Protein AF-0000000081150331 (afdb_homodimer)

Organism: Pinctada imbricata (NCBI:txid66713)

Solvent-accessible surface area (backbone atoms only — not comparable to full-atom values): 7311 Å² total; per-residue (Å²): 93,29,36,58,59,66,57,45,39,33,35,32,35,29,27,9,40,92,83,64,53,63,76,42,67,35,38,74,40,64,57,65,45,59,81,46,34,70,47,78,36,54,32,51,86,86,35,60,21,36,31,40,38,35,36,46,72,74,37,89,83,39,49,45,32,41,41,32,41,35,41,31,24,32,94,28,37,59,58,65,57,44,38,32,35,34,34,28,27,9,42,91,82,65,54,65,78,42,66,36,37,73,41,63,59,66,43,59,82,44,32,70,46,77,37,53,31,50,88,87,37,62,20,34,30,38,39,35,35,45,72,74,36,90,84,40,50,46,33,41,42,31,41,34,40,32,25,35

Sequence (148 aa):
MLFTGERLRDLSVVVAGNDKKYDQTCGHFKGPAGDAPVIHLKCPKNTCGRYVKLQVATSPKTYLHVCEVEVYGYMLFTGERLRDLSVVVAGNDKKYDQTCGHFKGPAGDAPVIHLKCPKNTCGRYVKLQVATSPKTYLHVCEVEVYGY

Radius of gyration: 14.06 Å; Cα contacts (8 Å, |Δi|>4): 454; chains: 2; bounding box: 31×39×33 Å

Structure (mmCIF, N/CA/C/O backbone):
data_AF-0000000081150331-model_v1
#
loop_
_entity.id
_entity.type
_entity.pdbx_description
1 polymer 'Uncharacterized protein'
#
loop_
_atom_site.group_PDB
_atom_site.id
_atom_site.type_symbol
_atom_site.label_atom_id
_atom_site.label_alt_id
_atom_site.label_comp_id
_atom_site.label_asym_id
_atom_site.label_entity_id
_atom_site.label_seq_id
_atom_site.pdbx_PDB_ins_code
_atom_site.Cartn_x
_atom_site.Cartn_y
_atom_site.Cartn_z
_atom_site.occupancy
_atom_site.B_iso_or_equiv
_atom_site.auth_seq_id
_atom_site.auth_comp_id
_atom_site.auth_asym_id
_atom_site.auth_atom_id
_atom_site.pdbx_PDB_model_num
ATOM 1 N N . MET A 1 1 ? 10.195 -6.246 -16.047 1 29.33 1 MET A N 1
ATOM 2 C CA . MET A 1 1 ? 10 -5.992 -14.625 1 29.33 1 MET A CA 1
ATOM 3 C C . MET A 1 1 ? 8.859 -6.84 -14.07 1 29.33 1 MET A C 1
ATOM 5 O O . MET A 1 1 ? 7.703 -6.41 -14.07 1 29.33 1 MET A O 1
ATOM 9 N N . LEU A 1 2 ? 9.023 -8.086 -14.281 1 33.44 2 LEU A N 1
ATOM 10 C CA . LEU A 1 2 ? 8.031 -9.141 -14.117 1 33.44 2 LEU A CA 1
ATOM 11 C C . LEU A 1 2 ? 7.844 -9.492 -12.648 1 33.44 2 LEU A C 1
ATOM 13 O O . LEU A 1 2 ? 8.773 -9.352 -11.852 1 33.44 2 LEU A O 1
ATOM 17 N N . PHE A 1 3 ? 6.613 -9.039 -12.156 1 49.53 3 PHE A N 1
ATOM 18 C CA . PHE A 1 3 ? 6.422 -9.766 -10.906 1 49.53 3 PHE A CA 1
ATOM 19 C C . PHE A 1 3 ? 6.883 -11.211 -11.039 1 49.53 3 PHE A C 1
ATOM 21 O O . PHE A 1 3 ? 6.531 -11.891 -12 1 49.53 3 PHE A O 1
ATOM 28 N N . THR A 1 4 ? 8.094 -11.328 -11.164 1 47.88 4 THR A N 1
ATOM 29 C CA . THR A 1 4 ? 8.703 -12.602 -11.523 1 47.88 4 THR A CA 1
ATOM 30 C C . THR A 1 4 ? 8.023 -13.75 -10.789 1 47.88 4 THR A C 1
ATOM 32 O O . THR A 1 4 ? 8.078 -14.906 -11.227 1 47.88 4 THR A O 1
ATOM 35 N N . GLY A 1 5 ? 7.91 -13.625 -9.508 1 48.41 5 GLY A N 1
ATOM 36 C CA . GLY A 1 5 ? 7.543 -14.961 -9.078 1 48.41 5 GLY A CA 1
ATOM 37 C C . GLY A 1 5 ? 6.246 -15.453 -9.688 1 48.41 5 GLY A C 1
ATOM 38 O O . GLY A 1 5 ? 5.785 -14.914 -10.695 1 48.41 5 GLY A O 1
ATOM 39 N N . GLU A 1 6 ? 5.648 -16.516 -9.102 1 56.91 6 GLU A N 1
ATOM 40 C CA . GLU A 1 6 ? 4.34 -17.016 -9.523 1 56.91 6 GLU A CA 1
ATOM 41 C C . GLU A 1 6 ? 3.342 -15.859 -9.664 1 56.91 6 GLU A C 1
ATOM 43 O O . GLU A 1 6 ? 3.477 -14.828 -9.008 1 56.91 6 GLU A O 1
ATOM 48 N N . ARG A 1 7 ? 2.572 -15.93 -10.688 1 70.62 7 ARG A N 1
ATOM 49 C CA . ARG A 1 7 ? 1.589 -14.93 -11.094 1 70.62 7 ARG A CA 1
ATOM 50 C C . ARG A 1 7 ? 0.764 -14.461 -9.906 1 70.62 7 ARG A C 1
ATOM 52 O O . ARG A 1 7 ? 0.168 -15.273 -9.195 1 70.62 7 ARG A O 1
ATOM 59 N N . LEU A 1 8 ? 0.995 -13.281 -9.406 1 80 8 LEU A N 1
ATOM 60 C CA . LEU A 1 8 ? 0.281 -12.664 -8.289 1 80 8 LEU A CA 1
ATOM 61 C C . LEU A 1 8 ? -1.222 -12.891 -8.414 1 80 8 LEU A C 1
ATOM 63 O O . LEU A 1 8 ? -1.798 -12.688 -9.484 1 80 8 LEU A O 1
ATOM 67 N N . ARG A 1 9 ? -1.616 -13.539 -7.359 1 82.75 9 ARG A N 1
ATOM 68 C CA . ARG A 1 9 ? -3.062 -13.711 -7.262 1 82.75 9 ARG A CA 1
ATOM 69 C C . ARG A 1 9 ? -3.586 -13.195 -5.922 1 82.75 9 ARG A C 1
ATOM 71 O O . ARG A 1 9 ? -2.863 -13.203 -4.926 1 82.75 9 ARG A O 1
ATOM 78 N N . ASP A 1 10 ? -4.77 -12.797 -6.004 1 90.31 10 ASP A N 1
ATOM 79 C CA . ASP A 1 10 ? -5.539 -12.523 -4.793 1 90.31 10 ASP A CA 1
ATOM 80 C C . ASP A 1 10 ? -4.871 -11.438 -3.953 1 90.31 10 ASP A C 1
ATOM 82 O O . ASP A 1 10 ? -4.57 -11.656 -2.777 1 90.31 10 ASP A O 1
ATOM 86 N N . LEU A 1 11 ? -4.777 -10.336 -4.527 1 90.88 11 LEU A N 1
ATOM 87 C CA . LEU A 1 11 ? -4.262 -9.164 -3.826 1 90.88 11 LEU A CA 1
ATOM 88 C C . LEU A 1 11 ? -5.398 -8.258 -3.379 1 90.88 11 LEU A C 1
ATOM 90 O O . LEU A 1 11 ? -6.301 -7.953 -4.16 1 90.88 11 LEU A O 1
ATOM 94 N N . SER A 1 12 ? -5.355 -7.855 -2.143 1 93.5 12 SER A N 1
ATOM 95 C CA . SER A 1 12 ? -6.348 -6.918 -1.635 1 93.5 12 SER A CA 1
ATOM 96 C C . SER A 1 12 ? -5.684 -5.695 -1.01 1 93.5 12 SER A C 1
ATOM 98 O O . SER A 1 12 ? -4.555 -5.773 -0.525 1 93.5 12 SER A O 1
ATOM 100 N N . VAL A 1 13 ? -6.375 -4.664 -1.076 1 96.38 13 VAL A N 1
ATOM 101 C CA . VAL A 1 13 ? -5.957 -3.432 -0.418 1 96.38 13 VAL A CA 1
ATOM 102 C C . VAL A 1 13 ? -7.027 -2.988 0.576 1 96.38 13 VAL A C 1
ATOM 104 O O . VAL A 1 13 ? -8.195 -2.826 0.211 1 96.38 13 VAL A O 1
ATOM 107 N N . VAL A 1 14 ? -6.629 -2.783 1.8 1 96.69 14 VAL A N 1
ATOM 108 C CA . VAL A 1 14 ? -7.543 -2.404 2.873 1 96.69 14 VAL A CA 1
ATOM 109 C C . VAL A 1 14 ? -6.961 -1.225 3.652 1 96.69 14 VAL A C 1
ATOM 111 O O . VAL A 1 14 ? -5.742 -1.035 3.688 1 96.69 14 VAL A O 1
ATOM 114 N N . VAL A 1 15 ? -7.816 -0.483 4.211 1 95.12 15 VAL A N 1
ATOM 115 C CA . VAL A 1 15 ? -7.43 0.726 4.934 1 95.12 15 VAL A CA 1
ATOM 116 C C . VAL A 1 15 ? -7.973 0.67 6.359 1 95.12 15 VAL A C 1
ATOM 118 O O . VAL A 1 15 ? -9.086 0.197 6.59 1 95.12 15 VAL A O 1
ATOM 121 N N . ALA A 1 16 ? -7.176 1.177 7.285 1 95.12 16 ALA A N 1
ATOM 122 C CA . ALA A 1 16 ? -7.562 1.21 8.695 1 95.12 16 ALA A CA 1
ATOM 123 C C . ALA A 1 16 ? -7.211 2.555 9.328 1 95.12 16 ALA A C 1
ATOM 125 O O . ALA A 1 16 ? -6.328 3.266 8.836 1 95.12 16 ALA A O 1
ATOM 126 N N . GLY A 1 17 ? -7.941 2.873 10.367 1 91.12 17 GLY A N 1
ATOM 127 C CA . GLY A 1 17 ? -7.598 4.035 11.164 1 91.12 17 GLY A CA 1
ATOM 128 C C . GLY A 1 17 ? -6.598 3.729 12.266 1 91.12 17 GLY A C 1
ATOM 129 O O . GLY A 1 17 ? -5.789 2.809 12.141 1 91.12 17 GLY A O 1
ATOM 130 N N . ASN A 1 18 ? -6.703 4.43 13.266 1 88.81 18 ASN A N 1
ATOM 131 C CA . ASN A 1 18 ? -5.77 4.312 14.383 1 88.81 18 ASN A CA 1
ATOM 132 C C . ASN A 1 18 ? -5.93 2.977 15.109 1 88.81 18 ASN A C 1
ATOM 134 O O . ASN A 1 18 ? -4.969 2.461 15.68 1 88.81 18 ASN A O 1
ATOM 138 N N . ASP A 1 19 ? -7.047 2.447 15.031 1 90.31 19 ASP A N 1
ATOM 139 C CA . ASP A 1 19 ? -7.316 1.191 15.727 1 90.31 19 ASP A CA 1
ATOM 140 C C . ASP A 1 19 ? -6.809 -0.002 14.922 1 90.31 19 ASP A C 1
ATOM 142 O O . ASP A 1 19 ? -6.852 -1.14 15.391 1 90.31 19 ASP A O 1
ATOM 146 N N . LYS A 1 20 ? -6.336 0.185 13.727 1 90.94 20 LYS A N 1
ATOM 147 C CA . LYS A 1 20 ? -5.77 -0.821 12.828 1 90.94 20 LYS A CA 1
ATOM 148 C C . LYS A 1 20 ? -6.82 -1.853 12.43 1 90.94 20 LYS A C 1
ATOM 150 O O . LYS A 1 20 ? -6.488 -3.004 12.141 1 90.94 20 LYS A O 1
ATOM 155 N N . LYS A 1 21 ? -8.055 -1.409 12.641 1 94.06 21 LYS A N 1
ATOM 156 C CA . LYS A 1 21 ? -9.117 -2.236 12.078 1 94.06 21 LYS A CA 1
ATOM 157 C C . LYS A 1 21 ? -9.297 -1.967 10.586 1 94.06 21 LYS A C 1
ATOM 159 O O . LYS A 1 21 ? -9.797 -0.912 10.195 1 94.06 21 LYS A O 1
ATOM 164 N N . TYR A 1 22 ? -8.836 -2.889 9.773 1 94.44 22 TYR A N 1
ATOM 165 C CA . TYR A 1 22 ? -8.875 -2.74 8.328 1 94.44 22 TYR A CA 1
ATOM 166 C C . TYR A 1 22 ? -10.281 -2.988 7.789 1 94.44 22 TYR A C 1
ATOM 168 O O . TYR A 1 22 ? -10.516 -3.955 7.059 1 94.44 22 TYR A O 1
ATOM 176 N N . ASP A 1 23 ? -11.109 -1.927 7.973 1 94.88 23 ASP A N 1
ATOM 177 C CA . ASP A 1 23 ? -12.523 -2.102 7.664 1 94.88 23 ASP A CA 1
ATOM 178 C C . ASP A 1 23 ? -12.891 -1.429 6.344 1 94.88 23 ASP A C 1
ATOM 180 O O . ASP A 1 23 ? -14.023 -1.528 5.883 1 94.88 23 ASP A O 1
ATOM 184 N N . GLN A 1 24 ? -12.117 -0.752 5.73 1 94.62 24 GLN A N 1
ATOM 185 C CA . GLN A 1 24 ? -12.352 -0.155 4.422 1 94.62 24 GLN A CA 1
ATOM 186 C C . GLN A 1 24 ? -11.531 -0.859 3.344 1 94.62 24 GLN A C 1
ATOM 188 O O . GLN A 1 24 ? -10.297 -0.858 3.393 1 94.62 24 GLN A O 1
ATOM 193 N N . THR A 1 25 ? -12.219 -1.45 2.357 1 95.81 25 THR A N 1
ATOM 194 C CA . THR A 1 25 ? -11.539 -2.166 1.286 1 95.81 25 THR A CA 1
ATOM 195 C C . THR A 1 25 ? -11.492 -1.323 0.015 1 95.81 25 THR A C 1
ATOM 197 O O . THR A 1 25 ? -12.523 -0.834 -0.45 1 95.81 25 THR A O 1
ATOM 200 N N . CYS A 1 26 ? -10.336 -1.095 -0.447 1 95 26 CYS A N 1
ATOM 201 C CA . CYS A 1 26 ? -10.203 -0.392 -1.718 1 95 26 CYS A CA 1
ATOM 202 C C . CYS A 1 26 ? -10.547 -1.309 -2.887 1 95 26 CYS A C 1
ATOM 204 O O . CYS A 1 26 ? -11.234 -0.899 -3.822 1 95 26 CYS A O 1
ATOM 206 N N . GLY A 1 27 ? -9.875 -2.477 -2.918 1 94.38 27 GLY A N 1
ATOM 207 C CA . GLY A 1 27 ? -10.133 -3.402 -4.008 1 94.38 27 GLY A CA 1
ATOM 208 C C . GLY A 1 27 ? -9.422 -4.734 -3.842 1 94.38 27 GLY A C 1
ATOM 209 O O . GLY A 1 27 ? -8.695 -4.938 -2.871 1 94.38 27 GLY A O 1
ATOM 210 N N . HIS A 1 28 ? -9.781 -5.566 -4.785 1 93.31 28 HIS A N 1
ATOM 211 C CA . HIS A 1 28 ? -9.211 -6.906 -4.852 1 93.31 28 HIS A CA 1
ATOM 212 C C . HIS A 1 28 ? -8.773 -7.254 -6.273 1 93.31 28 HIS A C 1
ATOM 214 O O . HIS A 1 28 ? -9.492 -6.961 -7.234 1 93.31 28 HIS A O 1
ATOM 220 N N . PHE A 1 29 ? -7.602 -7.723 -6.285 1 91.12 29 PHE A N 1
ATOM 221 C CA . PHE A 1 29 ? -7.059 -8.242 -7.535 1 91.12 29 PHE A CA 1
ATOM 222 C C . PHE A 1 29 ? -6.98 -9.766 -7.5 1 91.12 29 PHE A C 1
ATOM 224 O O . PHE A 1 29 ? -6.176 -10.336 -6.762 1 91.12 29 PHE A O 1
ATOM 231 N N . LYS A 1 30 ? -7.793 -10.344 -8.344 1 87.12 30 LYS A N 1
ATOM 232 C CA . LYS A 1 30 ? -7.867 -11.797 -8.32 1 87.12 30 LYS A CA 1
ATOM 233 C C . LYS A 1 30 ? -6.664 -12.422 -9.031 1 87.12 30 LYS A C 1
ATOM 235 O O . LYS A 1 30 ? -6.121 -13.43 -8.578 1 87.12 30 LYS A O 1
ATOM 240 N N . GLY A 1 31 ? -6.215 -11.812 -10.117 1 83.12 31 GLY A N 1
ATOM 241 C CA . GLY A 1 31 ? -5.094 -12.359 -10.859 1 83.12 31 GLY A CA 1
ATOM 242 C C . GLY A 1 31 ? -5.516 -13.359 -11.922 1 83.12 31 GLY A C 1
ATOM 243 O O . GLY A 1 31 ? -6.703 -13.5 -12.219 1 83.12 31 GLY A O 1
ATOM 244 N N . PRO A 1 32 ? -4.598 -13.953 -12.375 1 82.62 32 PRO A N 1
ATOM 245 C CA . PRO A 1 32 ? -3.164 -13.742 -12.18 1 82.62 32 PRO A CA 1
ATOM 246 C C . PRO A 1 32 ? -2.658 -12.469 -12.859 1 82.62 32 PRO A C 1
ATOM 248 O O . PRO A 1 32 ? -3.23 -12.031 -13.859 1 82.62 32 PRO A O 1
ATOM 251 N N . ALA A 1 33 ? -1.668 -11.938 -12.094 1 79.75 33 ALA A N 1
ATOM 252 C CA . ALA A 1 33 ? -0.982 -10.828 -12.75 1 79.75 33 ALA A CA 1
ATOM 253 C C . ALA A 1 33 ? -0.112 -11.32 -13.898 1 79.75 33 ALA A C 1
ATOM 255 O O . ALA A 1 33 ? 0.477 -12.398 -13.82 1 79.75 33 ALA A O 1
ATOM 256 N N . GLY A 1 34 ? -0.132 -10.656 -15.031 1 74.44 34 GLY A N 1
ATOM 257 C CA . GLY A 1 34 ? 0.697 -11 -16.172 1 74.44 34 GLY A CA 1
ATOM 258 C C . GLY A 1 34 ? 2.105 -10.445 -16.078 1 74.44 34 GLY A C 1
ATOM 259 O O . GLY A 1 34 ? 2.625 -10.242 -14.977 1 74.44 34 GLY A O 1
ATOM 260 N N . ASP A 1 35 ? 2.73 -10.312 -17.312 1 69 35 ASP A N 1
ATOM 261 C CA . ASP A 1 35 ? 4.082 -9.758 -17.391 1 69 35 ASP A CA 1
ATOM 262 C C . ASP A 1 35 ? 4.082 -8.258 -17.094 1 69 35 ASP A C 1
ATOM 264 O O . ASP A 1 35 ? 3.258 -7.52 -17.641 1 69 35 ASP A O 1
ATOM 268 N N . ALA A 1 36 ? 5.043 -7.906 -16.203 1 62.72 36 ALA A N 1
ATOM 269 C CA . ALA A 1 36 ? 5.309 -6.52 -15.828 1 62.72 36 ALA A CA 1
ATOM 270 C C . ALA A 1 36 ? 4.023 -5.801 -15.438 1 62.72 36 ALA A C 1
ATOM 272 O O . ALA A 1 36 ? 3.637 -4.816 -16.078 1 62.72 36 ALA A O 1
ATOM 273 N N . PRO A 1 37 ? 3.426 -6.359 -14.422 1 75.75 37 PRO A N 1
ATOM 274 C CA . PRO A 1 37 ? 2.135 -5.68 -14.289 1 75.75 37 PRO A CA 1
ATOM 275 C C . PRO A 1 37 ? 2.156 -4.57 -13.242 1 75.75 37 PRO A C 1
ATOM 277 O O . PRO A 1 37 ? 2.953 -4.621 -12.297 1 75.75 37 PRO A O 1
ATOM 280 N N . VAL A 1 38 ? 1.613 -3.562 -13.664 1 83.94 38 VAL A N 1
ATOM 281 C CA . VAL A 1 38 ? 1.104 -2.562 -12.734 1 83.94 38 VAL A CA 1
ATOM 282 C C . VAL A 1 38 ? -0.311 -2.934 -12.297 1 83.94 38 VAL A C 1
ATOM 284 O O . VAL A 1 38 ? -1.174 -3.207 -13.141 1 83.94 38 VAL A O 1
ATOM 287 N N . ILE A 1 39 ? -0.447 -3.076 -11.039 1 88.81 39 ILE A N 1
ATOM 288 C CA . ILE A 1 39 ? -1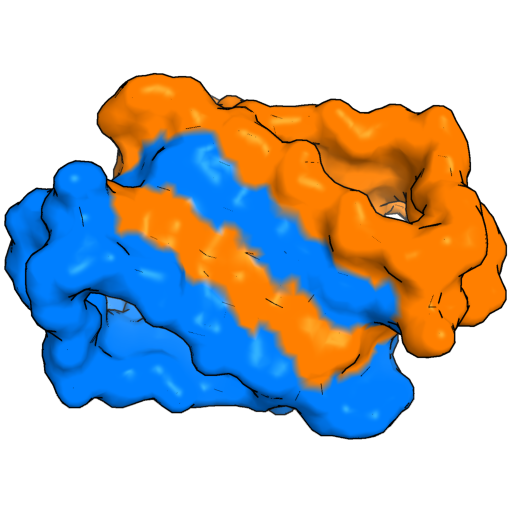.789 -3.33 -10.523 1 88.81 39 ILE A CA 1
ATOM 289 C C . ILE A 1 39 ? -2.377 -2.039 -9.953 1 88.81 39 ILE A C 1
ATOM 291 O O . ILE A 1 39 ? -1.758 -1.388 -9.109 1 88.81 39 ILE A O 1
ATOM 295 N N . HIS A 1 40 ? -3.477 -1.737 -10.492 1 90.94 40 HIS A N 1
ATOM 296 C CA . HIS A 1 40 ? -4.188 -0.533 -10.078 1 90.94 40 HIS A CA 1
ATOM 297 C C . HIS A 1 40 ? -5.449 -0.88 -9.297 1 90.94 40 HIS A C 1
ATOM 299 O O . HIS A 1 40 ? -6.32 -1.591 -9.805 1 90.94 40 HIS A O 1
ATOM 305 N N . LEU A 1 41 ? -5.539 -0.368 -8.07 1 93.75 41 LEU A N 1
ATOM 306 C CA . LEU A 1 41 ? -6.746 -0.585 -7.281 1 93.75 41 LEU A CA 1
ATOM 307 C C . LEU A 1 41 ? -7.363 0.743 -6.855 1 93.75 41 LEU A C 1
ATOM 309 O O . LEU A 1 41 ? -6.691 1.574 -6.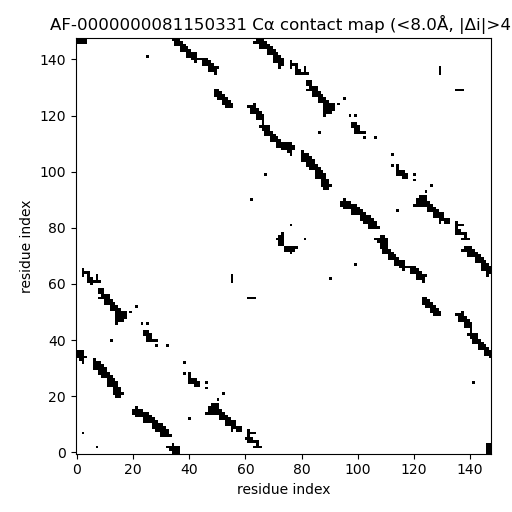238 1 93.75 41 LEU A O 1
ATOM 313 N N . LYS A 1 42 ? -8.586 0.931 -7.215 1 94.44 42 LYS A N 1
ATOM 314 C CA . LYS A 1 42 ? -9.32 2.139 -6.852 1 94.44 42 LYS A CA 1
ATOM 315 C C . LYS A 1 42 ? -10.023 1.972 -5.504 1 94.44 42 LYS A C 1
ATOM 317 O O . LYS A 1 42 ? -10.578 0.911 -5.215 1 94.44 42 LYS A O 1
ATOM 322 N N . CYS A 1 43 ? -9.969 3.057 -4.848 1 94.88 43 CYS A N 1
ATOM 323 C CA . CYS A 1 43 ? -10.648 3.045 -3.559 1 94.88 43 CYS A CA 1
ATOM 324 C C . CYS A 1 43 ? -11.992 3.758 -3.643 1 94.88 43 CYS A C 1
ATOM 326 O O . CYS A 1 43 ? -12.148 4.711 -4.406 1 94.88 43 CYS A O 1
ATOM 328 N N . PRO A 1 44 ? -12.945 3.285 -2.811 1 93.62 44 PRO A N 1
ATOM 329 C CA . PRO A 1 44 ? -14.203 4.027 -2.693 1 93.62 44 PRO A CA 1
ATOM 330 C C . PRO A 1 44 ? -13.992 5.48 -2.27 1 93.62 44 PRO A C 1
ATOM 332 O O . PRO A 1 44 ? -12.969 5.809 -1.667 1 93.62 44 PRO A O 1
ATOM 335 N N . LYS A 1 45 ? -14.961 6.305 -2.631 1 88.81 45 LYS A N 1
ATOM 336 C CA . LYS A 1 45 ? -14.906 7.699 -2.207 1 88.81 45 LYS A CA 1
ATOM 337 C C . LYS A 1 45 ? -14.805 7.812 -0.689 1 88.81 45 LYS A C 1
ATOM 339 O O . LYS A 1 45 ? -15.422 7.031 0.038 1 88.81 45 LYS A O 1
ATOM 344 N N . ASN A 1 46 ? -14.078 8.703 -0.245 1 88.38 46 ASN A N 1
ATOM 345 C CA . ASN A 1 46 ? -13.922 9.062 1.16 1 88.38 46 ASN A CA 1
ATOM 346 C C . ASN A 1 46 ? -13.188 7.98 1.941 1 88.38 46 ASN A C 1
ATOM 348 O O . ASN A 1 46 ? -13.422 7.809 3.139 1 88.38 46 ASN A O 1
ATOM 352 N N . THR A 1 47 ? -12.469 7.211 1.257 1 91.38 47 THR A N 1
ATOM 353 C CA . THR A 1 47 ? -11.602 6.273 1.958 1 91.38 47 THR A CA 1
ATOM 354 C C . THR A 1 47 ? -10.484 7.016 2.688 1 91.38 47 THR A C 1
ATOM 356 O O . THR A 1 47 ? -9.734 7.777 2.074 1 91.38 47 THR A O 1
ATOM 359 N N . CYS A 1 48 ? -10.453 6.824 3.984 1 89.12 48 CYS A N 1
ATOM 360 C CA . CYS A 1 48 ? -9.445 7.512 4.785 1 89.12 48 CYS A CA 1
ATOM 361 C C . CYS A 1 48 ? -8.992 6.645 5.953 1 89.12 48 CYS A C 1
ATOM 363 O O . CYS A 1 48 ? -9.773 5.848 6.48 1 89.12 48 CYS A O 1
ATOM 365 N N . GLY A 1 49 ? -7.719 6.859 6.293 1 90.81 49 GLY A N 1
ATOM 366 C CA . GLY A 1 49 ? -7.148 6.137 7.414 1 90.81 49 GLY A CA 1
ATOM 367 C C . GLY A 1 49 ? -5.672 6.418 7.621 1 90.81 49 GLY A C 1
ATOM 368 O O . GLY A 1 49 ? -5.102 7.277 6.945 1 90.81 49 GLY A O 1
ATOM 369 N N . ARG A 1 50 ? -5.145 5.711 8.578 1 91.12 50 ARG A N 1
ATOM 370 C CA . ARG A 1 50 ? -3.736 5.902 8.906 1 91.12 50 ARG A CA 1
ATOM 371 C C . ARG A 1 50 ? -2.879 4.789 8.32 1 91.12 50 ARG A C 1
ATOM 373 O O . ARG A 1 50 ? -1.671 4.957 8.141 1 91.12 50 ARG A O 1
ATOM 380 N N . TYR A 1 51 ? -3.561 3.719 8.07 1 93.88 51 TYR A N 1
ATOM 381 C CA . TYR A 1 51 ? -2.861 2.535 7.582 1 93.88 51 TYR A CA 1
ATOM 382 C C . TYR A 1 51 ? -3.508 2.004 6.309 1 93.88 51 TYR A C 1
ATOM 384 O O . TYR A 1 51 ? -4.734 1.89 6.227 1 93.88 51 TYR A O 1
ATOM 392 N N . VAL A 1 52 ? -2.709 1.766 5.32 1 95 52 VAL A N 1
ATOM 393 C CA . VAL A 1 52 ? -3.113 1.018 4.133 1 95 52 VAL A CA 1
ATOM 394 C C . VAL A 1 52 ? -2.316 -0.282 4.043 1 95 52 VAL A C 1
ATOM 396 O O . VAL A 1 52 ? -1.085 -0.268 4.121 1 95 52 VAL A O 1
ATOM 399 N N . LYS A 1 53 ? -3.055 -1.335 3.918 1 96.75 53 LYS A N 1
ATOM 400 C CA . LYS A 1 53 ? -2.408 -2.643 3.879 1 96.75 53 LYS A CA 1
ATOM 401 C C . LYS A 1 53 ? -2.73 -3.379 2.582 1 96.75 53 LYS A C 1
ATOM 403 O O . LYS A 1 53 ? -3.9 -3.518 2.217 1 96.75 53 LYS A O 1
ATOM 408 N N . LEU A 1 54 ? -1.689 -3.746 1.909 1 95.25 54 LEU A N 1
ATOM 409 C CA . LEU A 1 54 ? -1.791 -4.695 0.808 1 95.25 54 LEU A CA 1
ATOM 410 C C . LEU A 1 54 ? -1.475 -6.109 1.28 1 95.25 54 LEU A C 1
ATOM 412 O O . LEU A 1 54 ? -0.51 -6.324 2.018 1 95.25 54 LEU A O 1
ATOM 416 N N . GLN A 1 55 ? -2.303 -6.98 0.853 1 93.94 55 GLN A N 1
ATOM 417 C CA . GLN A 1 55 ? -2.062 -8.336 1.349 1 93.94 55 GLN A CA 1
ATOM 418 C C . GLN A 1 55 ? -2.434 -9.375 0.3 1 93.94 55 GLN A C 1
ATOM 420 O O . GLN A 1 55 ? -3.439 -9.234 -0.4 1 93.94 55 GLN A O 1
ATOM 425 N N . VAL A 1 56 ? -1.595 -10.32 0.186 1 89.06 56 VAL A N 1
ATOM 426 C CA . VAL A 1 56 ? -1.871 -11.484 -0.65 1 89.06 56 VAL A CA 1
ATOM 427 C C . VAL A 1 56 ? -2.633 -12.531 0.158 1 89.06 56 VAL A C 1
ATOM 429 O O . VAL A 1 56 ? -2.123 -13.047 1.156 1 89.06 56 VAL A O 1
ATOM 432 N N . ALA A 1 57 ? -3.877 -12.82 -0.107 1 80.31 57 ALA A N 1
ATOM 433 C CA . ALA A 1 57 ? -4.781 -13.609 0.726 1 80.31 57 ALA A CA 1
ATOM 434 C C . ALA A 1 57 ? -4.574 -15.102 0.494 1 80.31 57 ALA A C 1
ATOM 436 O O . ALA A 1 57 ? -4.457 -15.875 1.448 1 80.31 57 ALA A O 1
ATOM 437 N N . THR A 1 58 ? -4.754 -15.602 -0.597 1 72.62 58 THR A N 1
ATOM 438 C CA . THR A 1 58 ? -5.004 -17.016 -0.81 1 72.62 58 THR A CA 1
ATOM 439 C C . THR A 1 58 ? -3.732 -17.734 -1.26 1 72.62 58 THR A C 1
ATOM 441 O O . THR A 1 58 ? -3.607 -18.953 -1.103 1 72.62 58 THR A O 1
ATOM 444 N N . SER A 1 59 ? -2.865 -17.016 -1.661 1 64.56 59 SER A N 1
ATOM 445 C CA . SER A 1 59 ? -1.759 -17.781 -2.223 1 64.56 59 SER A CA 1
ATOM 446 C C . SER A 1 59 ? -0.548 -17.766 -1.294 1 64.56 59 SER A C 1
ATOM 448 O O . SER A 1 59 ? 0.256 -16.828 -1.329 1 64.56 59 SER A O 1
ATOM 450 N N . PRO A 1 60 ? -0.576 -18.875 -0.428 1 66.19 60 PRO A N 1
ATOM 451 C CA . PRO A 1 60 ? 0.519 -18.922 0.544 1 66.19 60 PRO A CA 1
ATOM 452 C C . PRO A 1 60 ? 1.896 -18.891 -0.115 1 66.19 60 PRO A C 1
ATOM 454 O O . PRO A 1 60 ? 2.883 -18.516 0.523 1 66.19 60 PRO A O 1
ATOM 457 N N . LYS A 1 61 ? 1.818 -19.219 -1.337 1 68.5 61 LYS A N 1
ATOM 458 C CA . LYS A 1 61 ? 3.127 -19.359 -1.971 1 68.5 61 LYS A CA 1
ATOM 459 C C . LYS A 1 61 ? 3.445 -18.141 -2.838 1 68.5 61 LYS A C 1
ATOM 461 O O . LYS A 1 61 ? 4.504 -18.078 -3.467 1 68.5 61 LYS A O 1
ATOM 466 N N . THR A 1 62 ? 2.557 -17.266 -2.781 1 76.44 62 THR A N 1
ATOM 467 C CA . THR A 1 62 ? 2.805 -16.141 -3.67 1 76.44 62 THR A CA 1
ATOM 468 C C . THR A 1 62 ? 3.266 -14.922 -2.879 1 76.44 62 THR A C 1
ATOM 470 O O . THR A 1 62 ? 2.768 -14.664 -1.782 1 76.44 62 THR A O 1
ATOM 473 N N . TYR A 1 63 ? 4.348 -14.398 -3.371 1 83.12 63 TYR A N 1
ATOM 474 C CA . TYR A 1 63 ? 4.898 -13.18 -2.789 1 83.12 63 TYR A CA 1
ATOM 475 C C . TYR A 1 63 ? 4.762 -12.008 -3.752 1 83.12 63 TYR A C 1
ATOM 477 O O . TYR A 1 63 ? 4.793 -12.195 -4.973 1 83.12 63 TYR A O 1
ATOM 485 N N . LEU A 1 64 ? 4.613 -10.898 -3.102 1 85.88 64 LEU A N 1
ATOM 486 C CA . LEU A 1 64 ? 4.703 -9.648 -3.844 1 85.88 64 LEU A CA 1
ATOM 487 C C . LEU A 1 64 ? 6.156 -9.25 -4.066 1 85.88 64 LEU A C 1
ATOM 489 O O . LEU A 1 64 ? 6.934 -9.156 -3.111 1 85.88 64 LEU A O 1
ATOM 493 N N . HIS A 1 65 ? 6.512 -9.266 -5.312 1 88.5 65 HIS A N 1
ATOM 494 C CA . HIS A 1 65 ? 7.766 -8.609 -5.652 1 88.5 65 HIS A CA 1
ATOM 495 C C . HIS A 1 65 ? 7.531 -7.168 -6.094 1 88.5 65 HIS A C 1
ATOM 497 O O . HIS A 1 65 ? 7 -6.926 -7.184 1 88.5 65 HIS A O 1
ATOM 503 N N . VAL A 1 66 ? 7.887 -6.254 -5.223 1 89.25 66 VAL A N 1
ATOM 504 C CA . VAL A 1 66 ? 7.457 -4.871 -5.41 1 89.25 66 VAL A CA 1
ATOM 505 C C . VAL A 1 66 ? 8.648 -4.012 -5.812 1 89.25 66 VAL A C 1
ATOM 507 O O . VAL A 1 66 ? 9.734 -4.121 -5.23 1 89.25 66 VAL A O 1
ATOM 510 N N . CYS A 1 67 ? 8.414 -3.145 -6.758 1 90.5 67 CYS A N 1
ATOM 511 C CA . CYS A 1 67 ? 9.438 -2.188 -7.168 1 90.5 67 CYS A CA 1
ATOM 512 C C . CYS A 1 67 ? 9.047 -0.771 -6.762 1 90.5 67 CYS A C 1
ATOM 514 O O . CYS A 1 67 ? 9.922 0.068 -6.516 1 90.5 67 CYS A O 1
ATOM 516 N N . GLU A 1 68 ? 7.781 -0.525 -6.824 1 91.75 68 GLU A N 1
ATOM 517 C CA . GLU A 1 68 ? 7.293 0.814 -6.512 1 91.75 68 GLU A CA 1
ATOM 518 C C . GLU A 1 68 ? 5.832 0.778 -6.066 1 91.75 68 GLU A C 1
ATOM 520 O O . GLU A 1 68 ? 5.062 -0.073 -6.512 1 91.75 68 GLU A O 1
ATOM 525 N N . VAL A 1 69 ? 5.547 1.708 -5.262 1 92.31 69 VAL A N 1
ATOM 526 C CA . VAL A 1 69 ? 4.164 1.904 -4.848 1 92.31 69 VAL A CA 1
ATOM 527 C C . VAL A 1 69 ? 3.77 3.369 -5.031 1 92.31 69 VAL A C 1
ATOM 529 O O . VAL A 1 69 ? 4.508 4.273 -4.629 1 92.31 69 VAL A O 1
ATOM 532 N N . GLU A 1 70 ? 2.621 3.621 -5.688 1 91.94 70 GLU A N 1
ATOM 533 C CA . GLU A 1 70 ? 2.07 4.965 -5.84 1 91.94 70 GLU A CA 1
ATOM 534 C C . GLU A 1 70 ? 0.711 5.086 -5.156 1 91.94 70 GLU A C 1
ATOM 536 O O . GLU A 1 70 ? -0.142 4.207 -5.301 1 91.94 70 GLU A O 1
ATOM 541 N N . VAL A 1 71 ? 0.582 6.145 -4.43 1 91.31 71 VAL A N 1
ATOM 542 C CA . VAL A 1 71 ? -0.676 6.406 -3.738 1 91.31 71 VAL A CA 1
ATOM 543 C C . VAL A 1 71 ? -1.269 7.727 -4.223 1 91.31 71 VAL A C 1
ATOM 545 O O . VAL A 1 71 ? -0.584 8.75 -4.242 1 91.31 71 VAL A O 1
ATOM 548 N N . TYR A 1 72 ? -2.49 7.652 -4.602 1 87.75 72 TYR A N 1
ATOM 549 C CA . TYR A 1 72 ? -3.223 8.828 -5.051 1 87.75 72 TYR A CA 1
ATOM 550 C C . TYR A 1 72 ? -4.234 9.281 -4.004 1 87.75 72 TYR A C 1
ATOM 552 O O . TYR A 1 72 ? -5.02 8.469 -3.504 1 87.75 72 TYR A O 1
ATOM 560 N N . GLY A 1 73 ? -4.016 10.477 -3.656 1 84 73 GLY A N 1
ATOM 561 C CA . GLY A 1 73 ? -4.938 11.039 -2.686 1 84 73 GLY A CA 1
ATOM 562 C C . GLY A 1 73 ? -5.664 12.266 -3.197 1 84 73 GLY A C 1
ATOM 563 O O . GLY A 1 73 ? -5.422 12.719 -4.32 1 84 73 GLY A O 1
ATOM 564 N N . TYR A 1 74 ? -6.684 12.742 -2.359 1 70.69 74 TYR A N 1
ATOM 565 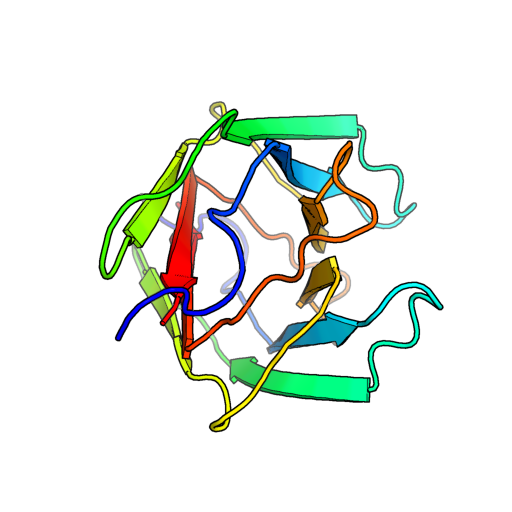C CA . TYR A 1 74 ? -7.387 13.992 -2.641 1 70.69 74 TYR A CA 1
ATOM 566 C C . TYR A 1 74 ? -7.465 14.867 -1.396 1 70.69 74 TYR A C 1
ATOM 568 O O . TYR A 1 74 ? -7.41 14.367 -0.271 1 70.69 74 TYR A O 1
ATOM 576 N N . MET B 1 1 ? -8.273 16.562 -6.68 1 29.33 1 MET B N 1
ATOM 577 C CA . MET B 1 1 ? -8.234 15.289 -5.957 1 29.33 1 MET B CA 1
ATOM 578 C C . MET B 1 1 ? -7.199 15.336 -4.84 1 29.33 1 MET B C 1
ATOM 580 O O . MET B 1 1 ? -6.023 15.047 -5.066 1 29.33 1 MET B O 1
ATOM 584 N N . LEU B 1 2 ? -7.348 16.344 -4.074 1 33.72 2 LEU B N 1
ATOM 585 C CA . LEU B 1 2 ? -6.453 16.875 -3.047 1 33.72 2 LEU B CA 1
ATOM 586 C C . LEU B 1 2 ? -6.469 15.977 -1.809 1 33.72 2 LEU B C 1
ATOM 588 O O . LEU B 1 2 ? -7.477 15.336 -1.514 1 33.72 2 LEU B O 1
ATOM 592 N N . PHE B 1 3 ? -5.273 15.281 -1.661 1 50 3 PHE B N 1
ATOM 593 C CA . PHE B 1 3 ? -5.289 14.812 -0.282 1 50 3 PHE B CA 1
ATOM 594 C C . PHE B 1 3 ? -5.824 15.891 0.653 1 50 3 PHE B C 1
ATOM 596 O O . PHE B 1 3 ? -5.398 17.047 0.587 1 50 3 PHE B O 1
ATOM 603 N N . THR B 1 4 ? -7.016 16.109 0.545 1 48.91 4 THR B N 1
ATOM 604 C CA . THR B 1 4 ? -7.66 17.25 1.18 1 48.91 4 THR B CA 1
ATOM 605 C C . THR B 1 4 ? -7.184 17.406 2.619 1 48.91 4 THR B C 1
ATOM 607 O O . THR B 1 4 ? -7.242 18.516 3.182 1 48.91 4 THR B O 1
ATOM 610 N N . GLY B 1 5 ? -7.223 16.344 3.354 1 49 5 GLY B N 1
ATOM 611 C CA . GLY B 1 5 ? -7 16.875 4.691 1 49 5 GLY B CA 1
ATOM 612 C C . GLY B 1 5 ? -5.66 17.562 4.848 1 49 5 GLY B C 1
ATOM 613 O O . GLY B 1 5 ? -5.043 17.969 3.857 1 49 5 GLY B O 1
ATOM 614 N N . GLU B 1 6 ? -5.219 17.766 6.098 1 57.66 6 GLU B N 1
ATOM 615 C CA . GLU B 1 6 ? -3.906 18.328 6.391 1 57.66 6 GLU B CA 1
ATOM 616 C C . GLU B 1 6 ? -2.818 17.656 5.555 1 57.66 6 GLU B C 1
ATOM 618 O O . GLU B 1 6 ? -2.959 16.5 5.156 1 57.66 6 GLU B O 1
ATOM 623 N N . ARG B 1 7 ? -1.933 18.438 5.09 1 71.75 7 ARG B N 1
ATOM 624 C CA . ARG B 1 7 ? -0.83 18.062 4.207 1 71.75 7 ARG B CA 1
ATOM 625 C C . ARG B 1 7 ? -0.133 16.812 4.707 1 71.75 7 ARG B C 1
ATOM 627 O O . ARG B 1 7 ? 0.312 16.75 5.855 1 71.75 7 ARG B O 1
ATOM 634 N N . LEU B 1 8 ? -0.34 15.695 4.086 1 80.88 8 LEU B N 1
ATOM 635 C CA . LEU B 1 8 ? 0.261 14.406 4.418 1 80.88 8 LEU B CA 1
ATOM 636 C C . LEU B 1 8 ? 1.751 14.562 4.703 1 80.88 8 LEU B C 1
ATOM 638 O O . LEU B 1 8 ? 2.469 15.219 3.941 1 80.88 8 LEU B O 1
ATOM 642 N N . ARG B 1 9 ? 1.976 14.156 5.914 1 83.12 9 ARG B N 1
ATOM 643 C CA . ARG B 1 9 ? 3.385 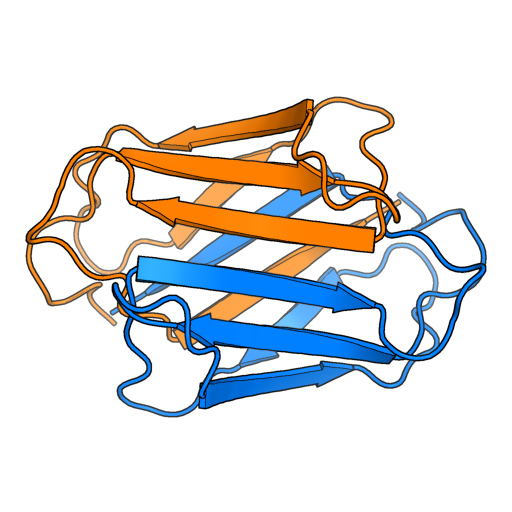14.109 6.289 1 83.12 9 ARG B CA 1
ATOM 644 C C . ARG B 1 9 ? 3.766 12.727 6.812 1 83.12 9 ARG B C 1
ATOM 646 O O . ARG B 1 9 ? 2.922 12.008 7.348 1 83.12 9 ARG B O 1
ATOM 653 N N . ASP B 1 10 ? 4.984 12.445 6.602 1 90.69 10 ASP B N 1
ATOM 654 C CA . ASP B 1 10 ? 5.613 11.305 7.254 1 90.69 10 ASP B CA 1
ATOM 655 C C . ASP B 1 10 ? 4.914 10 6.875 1 90.69 10 ASP B C 1
ATOM 657 O O . ASP B 1 10 ? 4.465 9.258 7.75 1 90.69 10 ASP B O 1
ATOM 661 N N . LEU B 1 11 ? 4.949 9.742 5.656 1 90.94 11 LEU B N 1
ATOM 662 C CA . LEU B 1 11 ? 4.422 8.484 5.145 1 90.94 11 LEU B CA 1
ATOM 663 C C . LEU B 1 11 ? 5.547 7.488 4.883 1 90.94 11 LEU B C 1
ATOM 665 O O . LEU B 1 11 ? 6.559 7.84 4.27 1 90.94 11 LEU B O 1
ATOM 669 N N . SER B 1 12 ? 5.367 6.285 5.348 1 93.56 12 SER B N 1
ATOM 670 C CA . SER B 1 12 ? 6.344 5.234 5.086 1 93.56 12 SER B CA 1
ATOM 671 C C . SER B 1 12 ? 5.68 4.012 4.457 1 93.56 12 SER B C 1
ATOM 673 O O . SER B 1 12 ? 4.496 3.756 4.684 1 93.56 12 SER B O 1
ATOM 675 N N . VAL B 1 13 ? 6.434 3.363 3.701 1 96.31 13 VAL B N 1
ATOM 676 C CA . VAL B 1 13 ? 6.008 2.096 3.115 1 96.31 13 VAL B CA 1
ATOM 677 C C . VAL B 1 13 ? 6.969 0.985 3.535 1 96.31 13 VAL B C 1
ATOM 679 O O . VAL B 1 13 ? 8.18 1.094 3.33 1 96.31 13 VAL B O 1
ATOM 682 N N . VAL B 1 14 ? 6.434 -0.065 4.094 1 96.69 14 VAL B N 1
ATOM 683 C CA . VAL B 1 14 ? 7.227 -1.185 4.59 1 96.69 14 VAL B CA 1
ATOM 684 C C . VAL B 1 14 ? 6.625 -2.5 4.105 1 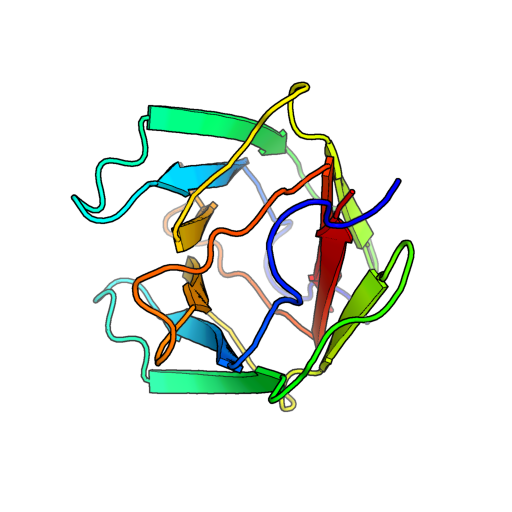96.69 14 VAL B C 1
ATOM 686 O O . VAL B 1 14 ? 5.426 -2.576 3.826 1 96.69 14 VAL B O 1
ATOM 689 N N . VAL B 1 15 ? 7.445 -3.457 3.988 1 95.19 15 VAL B N 1
ATOM 690 C CA . VAL B 1 15 ? 7.043 -4.758 3.467 1 95.19 15 VAL B CA 1
ATOM 691 C C . VAL B 1 15 ? 7.395 -5.852 4.477 1 95.19 15 VAL B C 1
ATOM 693 O O . VAL B 1 15 ? 8.445 -5.793 5.121 1 95.19 15 VAL B O 1
ATOM 696 N N . ALA B 1 16 ? 6.516 -6.84 4.574 1 95.19 16 ALA B N 1
ATOM 697 C CA . ALA B 1 16 ? 6.719 -7.965 5.484 1 95.19 16 ALA B CA 1
ATOM 698 C C . ALA B 1 16 ? 6.375 -9.289 4.801 1 95.19 16 ALA B C 1
ATOM 700 O O . ALA B 1 16 ? 5.609 -9.312 3.834 1 95.19 16 ALA B O 1
ATOM 701 N N . GLY B 1 17 ? 6.996 -10.344 5.305 1 91.19 17 GLY B N 1
ATOM 702 C CA . GLY B 1 17 ? 6.625 -11.68 4.867 1 91.19 17 GLY B CA 1
ATOM 703 C C . GLY B 1 17 ? 5.477 -12.266 5.664 1 91.19 17 GLY B C 1
ATOM 704 O O . GLY B 1 17 ? 4.637 -11.531 6.188 1 91.19 17 GLY B O 1
ATOM 705 N N . ASN B 1 18 ? 5.492 -13.492 5.77 1 89.06 18 ASN B N 1
ATOM 706 C CA . ASN B 1 18 ? 4.418 -14.219 6.438 1 89.06 18 ASN B CA 1
ATOM 707 C C . ASN B 1 18 ? 4.395 -13.93 7.938 1 89.06 18 ASN B C 1
ATOM 709 O O . ASN B 1 18 ? 3.334 -13.984 8.562 1 89.06 18 ASN B O 1
ATOM 713 N N . ASP B 1 19 ? 5.48 -13.594 8.453 1 90.38 19 ASP B N 1
ATOM 714 C CA . ASP B 1 19 ? 5.57 -13.344 9.891 1 90.38 19 ASP B CA 1
ATOM 715 C C . ASP B 1 19 ? 5.09 -11.93 10.227 1 90.38 19 ASP B C 1
ATOM 717 O O . ASP B 1 19 ? 4.992 -11.562 11.398 1 90.38 19 ASP B O 1
ATOM 721 N N . LYS B 1 20 ? 4.789 -11.117 9.281 1 90.94 20 LYS B N 1
ATOM 722 C CA . LYS B 1 20 ? 4.273 -9.758 9.414 1 90.94 20 LYS B CA 1
ATOM 723 C C . LYS B 1 20 ? 5.301 -8.844 10.078 1 90.94 20 LYS B C 1
ATOM 725 O O . LYS B 1 20 ? 4.934 -7.859 10.727 1 90.94 20 LYS B O 1
ATOM 730 N N . LYS B 1 21 ? 6.527 -9.359 10.031 1 94.31 21 LYS B N 1
ATOM 731 C CA . LYS B 1 21 ? 7.598 -8.461 10.453 1 94.31 21 LYS B CA 1
ATOM 732 C C . LYS B 1 21 ? 7.984 -7.5 9.328 1 94.31 21 LYS B C 1
ATOM 734 O O . LYS B 1 21 ? 8.594 -7.906 8.344 1 94.31 21 LYS B O 1
ATOM 739 N N . TYR B 1 22 ? 7.578 -6.258 9.477 1 94.56 22 TYR B N 1
ATOM 740 C CA . TYR B 1 22 ? 7.816 -5.246 8.453 1 94.56 22 TYR B CA 1
ATOM 741 C C . TYR B 1 22 ? 9.258 -4.766 8.484 1 94.56 22 TYR B C 1
ATOM 743 O O . TYR B 1 22 ? 9.531 -3.609 8.828 1 94.56 22 TYR B O 1
ATOM 751 N N . ASP B 1 23 ? 10.133 -5.629 7.875 1 94.94 23 ASP B N 1
ATOM 752 C CA . ASP B 1 23 ? 11.562 -5.379 8 1 94.94 23 ASP B CA 1
ATOM 753 C C . ASP B 1 23 ? 12.133 -4.816 6.699 1 94.94 23 ASP B C 1
ATOM 755 O O . ASP B 1 23 ? 13.32 -4.477 6.629 1 94.94 23 ASP B O 1
ATOM 759 N N . GLN B 1 24 ? 11.477 -4.707 5.684 1 94.75 24 GLN B N 1
ATOM 760 C CA . GLN B 1 24 ? 11.914 -4.098 4.434 1 94.75 24 GLN B CA 1
ATOM 761 C C . GLN B 1 24 ? 11.203 -2.77 4.191 1 94.75 24 GLN B C 1
ATOM 763 O O . GLN B 1 24 ? 9.977 -2.73 4.059 1 94.75 24 GLN B O 1
ATOM 768 N N . THR B 1 25 ? 11.977 -1.686 4.125 1 95.75 25 THR B N 1
ATOM 769 C CA . THR B 1 25 ? 11.391 -0.366 3.91 1 95.75 25 THR B CA 1
ATOM 770 C C . THR B 1 25 ? 11.555 0.067 2.455 1 95.75 25 THR B C 1
ATOM 772 O O . THR B 1 25 ? 12.664 0.048 1.917 1 95.75 25 THR B O 1
ATOM 775 N N . CYS B 1 26 ? 10.477 0.344 1.849 1 94.88 26 CYS B N 1
ATOM 776 C CA . CYS B 1 26 ? 10.547 0.878 0.493 1 94.88 26 CYS B CA 1
ATOM 777 C C . CYS B 1 26 ? 10.992 2.338 0.505 1 94.88 26 CYS B C 1
ATOM 779 O O . CYS B 1 26 ? 11.836 2.742 -0.297 1 94.88 26 CYS B O 1
ATOM 781 N N . GLY B 1 27 ? 10.242 3.164 1.301 1 94.38 27 GLY B N 1
ATOM 782 C CA . GLY B 1 27 ? 10.586 4.578 1.357 1 94.38 27 GLY B CA 1
ATOM 783 C C . GLY B 1 27 ? 9.789 5.348 2.391 1 94.38 27 GLY B C 1
ATOM 784 O O . GLY B 1 27 ? 8.93 4.777 3.068 1 94.38 27 GLY B O 1
ATOM 785 N N . HIS B 1 28 ? 10.227 6.57 2.484 1 93.31 28 HIS B N 1
ATOM 786 C CA . HIS B 1 28 ? 9.594 7.516 3.396 1 93.31 28 HIS B CA 1
ATOM 787 C C . HIS B 1 28 ? 9.328 8.852 2.707 1 93.31 28 HIS B C 1
ATOM 789 O O . HIS B 1 28 ? 10.18 9.359 1.977 1 93.31 28 HIS B O 1
ATOM 795 N N . PHE B 1 29 ? 8.117 9.242 2.908 1 91.31 29 PHE B N 1
ATOM 796 C CA . PHE B 1 29 ? 7.711 10.562 2.445 1 91.31 29 PHE B CA 1
ATOM 797 C C . PHE B 1 29 ? 7.539 11.516 3.621 1 91.31 29 PHE B C 1
ATOM 799 O O . PHE B 1 29 ? 6.613 11.359 4.422 1 91.31 29 PHE B O 1
ATOM 806 N N . LYS B 1 30 ? 8.414 12.477 3.65 1 87.44 30 LYS B N 1
ATOM 807 C CA . LYS B 1 30 ? 8.391 13.398 4.781 1 87.44 30 LYS B CA 1
ATOM 808 C C . LYS B 1 30 ? 7.25 14.406 4.652 1 87.44 30 LYS B C 1
ATOM 810 O O . LYS B 1 30 ? 6.59 14.734 5.637 1 87.44 30 LYS B O 1
ATOM 815 N N . GLY B 1 31 ? 6.988 14.875 3.453 1 83.44 31 GLY B N 1
ATOM 816 C CA . GLY B 1 31 ? 5.934 15.859 3.248 1 83.44 31 GLY B CA 1
ATOM 817 C C . GLY B 1 31 ? 6.422 17.297 3.391 1 83.44 31 GLY B C 1
ATOM 818 O O . GLY B 1 31 ? 7.625 17.531 3.467 1 83.44 31 GLY B O 1
ATOM 819 N N . PRO B 1 32 ? 5.52 18.078 3.439 1 82.62 32 PRO B N 1
ATOM 820 C CA . PRO B 1 32 ? 4.086 17.875 3.219 1 82.62 32 PRO B CA 1
ATOM 821 C C . PRO B 1 32 ? 3.746 17.609 1.753 1 82.62 32 PRO B C 1
ATOM 823 O O . PRO B 1 32 ? 4.469 18.047 0.858 1 82.62 32 PRO B O 1
ATOM 826 N N . ALA B 1 33 ? 2.721 16.734 1.665 1 80.5 33 ALA B N 1
ATOM 827 C CA . ALA B 1 33 ? 2.186 16.562 0.317 1 80.5 33 ALA B CA 1
ATOM 828 C C . ALA B 1 33 ? 1.441 17.812 -0.145 1 80.5 33 ALA B C 1
ATOM 830 O O . ALA B 1 33 ? 0.779 18.469 0.655 1 80.5 33 ALA B O 1
ATOM 831 N N . GLY B 1 34 ? 1.642 18.234 -1.338 1 75.31 34 GLY B N 1
ATOM 832 C CA . GLY B 1 34 ? 0.939 19.391 -1.897 1 75.31 34 GLY B CA 1
ATOM 833 C C . GLY B 1 34 ? -0.448 19.047 -2.408 1 75.31 34 GLY B C 1
ATOM 834 O O . GLY B 1 34 ? -1.087 18.109 -1.908 1 75.31 34 GLY B O 1
ATOM 835 N N . ASP B 1 35 ? -0.903 19.938 -3.375 1 70.31 35 ASP B N 1
ATOM 836 C CA . ASP B 1 35 ? -2.213 19.719 -3.982 1 70.31 35 ASP B CA 1
ATOM 837 C C . ASP B 1 35 ? -2.184 18.531 -4.934 1 70.31 35 ASP B C 1
ATOM 839 O O . ASP B 1 35 ? -1.273 18.406 -5.754 1 70.31 35 ASP B O 1
ATOM 843 N N . ALA B 1 36 ? -3.252 17.688 -4.738 1 63.22 36 ALA B N 1
ATOM 844 C CA . ALA B 1 36 ? -3.506 16.516 -5.566 1 63.22 36 ALA B CA 1
ATOM 845 C C . ALA B 1 36 ? -2.232 15.695 -5.758 1 63.22 36 ALA B C 1
ATOM 847 O O . ALA B 1 36 ? -1.778 15.492 -6.887 1 63.22 36 ALA B O 1
ATOM 848 N N . PRO B 1 37 ? -1.735 15.266 -4.633 1 75.88 37 PRO B N 1
ATOM 849 C CA . PRO B 1 37 ? -0.433 14.664 -4.922 1 75.88 37 PRO B CA 1
ATOM 850 C C . PRO B 1 37 ? -0.515 13.148 -5.102 1 75.88 37 PRO B C 1
ATOM 852 O O . PRO B 1 37 ? -1.412 12.508 -4.555 1 75.88 37 PRO B O 1
ATOM 855 N N . VAL B 1 38 ? 0.154 12.781 -6.094 1 84.06 38 VAL B N 1
ATOM 856 C CA . VAL B 1 38 ? 0.593 11.391 -6.207 1 84.06 38 VAL B CA 1
ATOM 857 C C . VAL B 1 38 ? 1.919 11.203 -5.469 1 84.06 38 VAL B C 1
ATOM 859 O O . VAL B 1 38 ? 2.863 11.969 -5.676 1 84.06 38 VAL B O 1
ATOM 862 N N . ILE B 1 39 ? 1.884 10.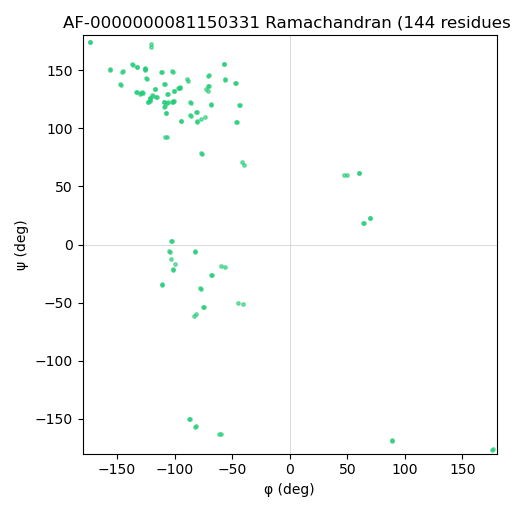305 -4.547 1 88.94 39 ILE B N 1
ATOM 863 C CA . ILE B 1 39 ? 3.133 9.992 -3.861 1 88.94 39 ILE B CA 1
ATOM 864 C C . ILE B 1 39 ? 3.721 8.703 -4.422 1 88.94 39 ILE B C 1
ATOM 866 O O . ILE B 1 39 ? 3.041 7.676 -4.469 1 88.94 39 ILE B O 1
ATOM 870 N N . HIS B 1 40 ? 4.898 8.844 -4.863 1 90.94 40 HIS B N 1
ATOM 871 C CA . HIS B 1 40 ? 5.621 7.715 -5.438 1 90.94 40 HIS B CA 1
ATOM 872 C C . HIS B 1 40 ? 6.758 7.266 -4.523 1 90.94 40 HIS B C 1
ATOM 874 O O . HIS B 1 40 ? 7.641 8.055 -4.191 1 90.94 40 HIS B O 1
ATOM 880 N N . LEU B 1 41 ? 6.734 6.008 -4.133 1 93.56 41 LEU B N 1
ATOM 881 C CA . LEU B 1 41 ? 7.82 5.469 -3.318 1 93.56 41 LEU B CA 1
ATOM 882 C C . LEU B 1 41 ? 8.453 4.254 -3.994 1 93.56 41 LEU B C 1
ATOM 884 O O . LEU B 1 41 ? 7.762 3.287 -4.316 1 93.56 41 LEU B O 1
ATOM 888 N N . LYS B 1 42 ? 9.719 4.348 -4.223 1 94.31 42 LYS B N 1
ATOM 889 C CA . LYS B 1 42 ? 10.477 3.252 -4.828 1 94.31 42 LYS B CA 1
ATOM 890 C C . LYS B 1 42 ? 10.992 2.289 -3.766 1 94.31 42 LYS B C 1
ATOM 892 O O . LYS B 1 42 ? 11.461 2.719 -2.709 1 94.31 42 LYS B O 1
ATOM 897 N N . CYS B 1 43 ? 10.906 1.092 -4.18 1 94.88 43 CYS B N 1
ATOM 898 C CA . CYS B 1 43 ? 11.422 0.073 -3.27 1 94.88 43 CYS B CA 1
ATOM 899 C C . CYS B 1 43 ? 12.805 -0.397 -3.703 1 94.88 43 CYS B C 1
ATOM 901 O O . CYS B 1 43 ? 13.109 -0.434 -4.895 1 94.88 43 CYS B O 1
ATOM 903 N N . PRO B 1 44 ? 13.609 -0.773 -2.686 1 93.56 44 PRO B N 1
ATOM 904 C CA . PRO B 1 44 ? 14.883 -1.41 -3.023 1 93.56 44 PRO B CA 1
ATOM 905 C C . PRO B 1 44 ? 14.703 -2.658 -3.889 1 93.56 44 PRO B C 1
ATOM 907 O O . PRO B 1 44 ? 13.633 -3.271 -3.883 1 93.56 44 PRO B O 1
ATOM 910 N N . LYS B 1 45 ? 15.766 -2.973 -4.633 1 89.06 45 LYS B N 1
ATOM 911 C CA . LYS B 1 45 ? 15.742 -4.188 -5.441 1 89.06 45 LYS B CA 1
ATOM 912 C C . LYS B 1 45 ? 15.461 -5.418 -4.578 1 89.06 45 LYS B C 1
ATOM 914 O O . LYS B 1 45 ? 15.945 -5.508 -3.445 1 89.06 45 LYS B O 1
ATOM 919 N N . ASN B 1 46 ? 14.742 -6.297 -5.066 1 88.31 46 ASN B N 1
ATOM 920 C CA . ASN B 1 46 ? 14.438 -7.594 -4.473 1 88.31 46 ASN B CA 1
ATOM 921 C C . ASN B 1 46 ? 13.547 -7.449 -3.238 1 88.31 46 ASN B C 1
ATOM 923 O O . ASN B 1 46 ? 13.633 -8.258 -2.312 1 88.31 46 ASN B O 1
ATOM 927 N N . THR B 1 47 ? 12.867 -6.387 -3.172 1 91.19 47 THR B N 1
ATOM 928 C CA . THR B 1 47 ? 11.867 -6.27 -2.119 1 91.19 47 THR B CA 1
ATOM 929 C C . THR B 1 47 ? 10.711 -7.238 -2.365 1 91.19 47 THR B C 1
ATOM 931 O O . THR B 1 47 ? 10.086 -7.211 -3.428 1 91.19 47 THR B O 1
ATOM 934 N N . CYS B 1 48 ? 10.508 -8.117 -1.415 1 88.94 48 CYS B N 1
ATOM 935 C CA . CYS B 1 48 ? 9.453 -9.109 -1.563 1 88.94 48 CYS B CA 1
ATOM 936 C C . CYS B 1 48 ? 8.797 -9.422 -0.222 1 88.94 48 CYS B C 1
ATOM 938 O O . CYS B 1 48 ? 9.453 -9.352 0.821 1 88.94 48 CYS B O 1
ATOM 940 N N . GLY B 1 49 ? 7.512 -9.75 -0.34 1 90.81 49 GLY B N 1
ATOM 941 C CA . GLY B 1 49 ? 6.762 -10.117 0.851 1 90.81 49 GLY B CA 1
ATOM 942 C C . GLY B 1 49 ? 5.289 -10.359 0.578 1 90.81 49 GLY B C 1
ATOM 943 O O . GLY B 1 49 ? 4.859 -10.359 -0.578 1 90.81 49 GLY B O 1
ATOM 944 N N . ARG B 1 50 ? 4.602 -10.617 1.64 1 91.06 50 ARG B N 1
ATOM 945 C CA . ARG B 1 50 ? 3.176 -10.906 1.526 1 91.06 50 ARG B CA 1
ATOM 946 C C . ARG B 1 50 ? 2.336 -9.695 1.909 1 91.06 50 ARG B C 1
ATOM 948 O O . ARG B 1 50 ? 1.171 -9.594 1.519 1 91.06 50 ARG B O 1
ATOM 955 N N . TYR B 1 51 ? 2.988 -8.852 2.648 1 93.88 51 TYR B N 1
ATOM 956 C CA . TYR B 1 51 ? 2.289 -7.684 3.164 1 93.88 51 TYR B CA 1
ATOM 957 C C . TYR B 1 51 ? 3.059 -6.406 2.848 1 93.88 51 TYR B C 1
ATOM 959 O O . TYR B 1 51 ? 4.277 -6.348 3.023 1 93.88 51 TYR B O 1
ATOM 967 N N . VAL B 1 52 ? 2.377 -5.434 2.318 1 95 52 VAL B N 1
ATOM 968 C CA . VAL B 1 52 ? 2.883 -4.07 2.199 1 95 52 VAL B CA 1
ATOM 969 C C . VAL B 1 52 ? 2.029 -3.127 3.043 1 95 52 VAL B C 1
ATOM 971 O O . VAL B 1 52 ? 0.801 -3.127 2.934 1 95 52 VAL B O 1
ATOM 974 N N . LYS B 1 53 ? 2.715 -2.4 3.867 1 96.75 53 LYS B N 1
ATOM 975 C CA . LYS B 1 53 ? 2 -1.496 4.766 1 96.75 53 LYS B CA 1
ATOM 976 C C . LYS B 1 53 ? 2.445 -0.052 4.555 1 96.75 53 LYS B C 1
ATOM 978 O O . LYS B 1 53 ? 3.641 0.245 4.578 1 96.75 53 LYS B O 1
ATOM 983 N N . LEU B 1 54 ? 1.478 0.757 4.27 1 95.19 54 LEU B N 1
ATOM 984 C CA . LEU B 1 54 ? 1.662 2.203 4.32 1 95.19 54 LEU B CA 1
ATOM 985 C C . LEU B 1 54 ? 1.205 2.764 5.664 1 95.19 54 LEU B C 1
ATOM 987 O O . LEU B 1 54 ? 0.144 2.389 6.168 1 95.19 54 LEU B O 1
ATOM 991 N N . GLN B 1 55 ? 2.014 3.602 6.168 1 93.94 55 GLN B N 1
ATOM 992 C CA . GLN B 1 55 ? 1.631 4.105 7.48 1 93.94 55 GLN B CA 1
ATOM 993 C C . GLN B 1 55 ? 2.082 5.551 7.672 1 93.94 55 GLN B C 1
ATOM 995 O O . GLN B 1 55 ? 3.176 5.926 7.242 1 93.94 55 GLN B O 1
ATOM 1000 N N . VAL B 1 56 ? 1.226 6.289 8.227 1 89.12 56 VAL B N 1
ATOM 1001 C CA . VAL B 1 56 ? 1.555 7.652 8.633 1 89.12 56 VAL B CA 1
ATOM 1002 C C . VAL B 1 56 ? 2.184 7.645 10.023 1 89.12 56 VAL B C 1
ATOM 1004 O O . VAL B 1 56 ? 1.533 7.266 11 1 89.12 56 VAL B O 1
ATOM 1007 N N . ALA B 1 57 ? 3.439 7.934 10.148 1 80.81 57 ALA B N 1
ATOM 1008 C CA . ALA B 1 57 ? 4.219 7.715 11.367 1 80.81 57 ALA B CA 1
ATOM 1009 C C . ALA B 1 57 ? 3.996 8.844 12.375 1 80.81 57 ALA B C 1
ATOM 1011 O O . ALA B 1 57 ? 3.729 8.586 13.547 1 80.81 57 ALA B O 1
ATOM 1012 N N . THR B 1 58 ? 4.25 9.984 12.125 1 74.31 58 THR B N 1
ATOM 1013 C CA . THR B 1 58 ? 4.43 11.023 13.125 1 74.31 58 THR B CA 1
ATOM 1014 C C . THR B 1 58 ? 3.193 11.914 13.211 1 74.31 58 THR B C 1
ATOM 1016 O O . THR B 1 58 ? 2.988 12.609 14.211 1 74.31 58 THR B O 1
ATOM 1019 N N . SER B 1 59 ? 2.387 11.773 12.312 1 65.88 59 SER B N 1
ATOM 1020 C CA . SER B 1 59 ? 1.331 12.781 12.359 1 65.88 59 SER B CA 1
ATOM 1021 C C . SER B 1 59 ? 0.006 12.172 12.805 1 65.88 59 SER B C 1
ATOM 1023 O O . SER B 1 59 ? -0.736 11.617 11.984 1 65.88 59 SER B O 1
ATOM 1025 N N . PRO B 1 60 ? -0.159 12.289 14.195 1 67.38 60 PRO B N 1
ATOM 1026 C CA . PRO B 1 60 ? -1.377 11.664 14.727 1 67.38 60 PRO B CA 1
ATOM 1027 C C . PRO B 1 60 ? -2.648 12.258 14.125 1 67.38 60 PRO B C 1
ATOM 1029 O O . PRO B 1 60 ? -3.701 11.617 14.141 1 67.38 60 PRO B O 1
ATOM 1032 N N . LYS B 1 61 ? -2.408 13.375 13.602 1 69.44 61 LYS B N 1
ATOM 1033 C CA . LYS B 1 61 ? -3.621 14.055 13.156 1 69.44 61 LYS B CA 1
ATOM 1034 C C . LYS B 1 61 ? -3.781 13.953 11.641 1 69.44 61 LYS B C 1
ATOM 1036 O O . LYS B 1 61 ? -4.742 14.477 11.078 1 69.44 61 LYS B O 1
ATOM 1041 N N . THR B 1 62 ? -2.889 13.273 11.102 1 76.94 62 THR B N 1
ATOM 1042 C CA . THR B 1 62 ? -2.973 13.242 9.648 1 76.94 62 THR B CA 1
ATOM 1043 C C . THR B 1 62 ? -3.467 11.875 9.172 1 76.94 62 THR B C 1
ATOM 1045 O O . THR B 1 62 ? -3.094 10.844 9.727 1 76.94 62 THR B O 1
ATOM 1048 N N . TYR B 1 63 ? -4.453 11.984 8.336 1 83.12 63 TYR B N 1
ATOM 1049 C CA . TYR B 1 63 ? -5.004 10.789 7.707 1 83.12 63 TYR B CA 1
ATOM 1050 C C . TYR B 1 63 ? -4.68 10.758 6.219 1 83.12 63 TYR B C 1
ATOM 1052 O O . TYR B 1 63 ? -4.566 11.805 5.578 1 83.12 63 TYR B O 1
ATOM 1060 N N . LEU B 1 64 ? -4.543 9.531 5.797 1 86.06 64 LEU B N 1
ATOM 1061 C CA . LEU B 1 64 ? -4.465 9.297 4.359 1 86.06 64 LEU B CA 1
ATOM 1062 C C . LEU B 1 64 ? -5.855 9.305 3.729 1 86.06 64 LEU B C 1
ATOM 1064 O O . LEU B 1 64 ? -6.746 8.578 4.172 1 86.06 64 LEU B O 1
ATOM 1068 N N . HIS B 1 65 ? -6.051 10.281 2.92 1 88.69 65 HIS B N 1
ATOM 1069 C CA . HIS B 1 65 ? -7.219 10.219 2.047 1 88.69 65 HIS B CA 1
ATOM 1070 C C . HIS B 1 65 ? -6.855 9.625 0.689 1 88.69 65 HIS B C 1
ATOM 1072 O O . HIS B 1 65 ? -6.18 10.273 -0.115 1 88.69 65 HIS B O 1
ATOM 1078 N N . VAL B 1 66 ? -7.266 8.398 0.477 1 89.44 66 VAL B N 1
ATOM 1079 C CA . VAL B 1 66 ? -6.742 7.637 -0.65 1 89.44 66 VAL B CA 1
ATOM 1080 C C . VAL B 1 66 ? -7.828 7.461 -1.708 1 89.44 66 VAL B C 1
ATOM 1082 O O . VAL B 1 66 ? -8.977 7.145 -1.381 1 89.44 66 VAL B O 1
ATOM 1085 N N . CYS B 1 67 ? -7.43 7.609 -2.943 1 90.56 67 CYS B N 1
ATOM 1086 C CA . CYS B 1 67 ? -8.336 7.363 -4.059 1 90.56 67 CYS B CA 1
ATOM 1087 C C . CYS B 1 67 ? -7.922 6.125 -4.84 1 90.56 67 CYS B C 1
ATOM 1089 O O . CYS B 1 67 ? -8.758 5.453 -5.441 1 90.56 67 CYS B O 1
ATOM 1091 N N . GLU B 1 68 ? -6.652 5.93 -4.906 1 92 68 GLU B N 1
ATOM 1092 C CA . GLU B 1 68 ? -6.125 4.805 -5.672 1 92 68 GLU B CA 1
ATOM 1093 C C . GLU B 1 68 ? -4.738 4.402 -5.18 1 92 68 GLU B C 1
ATOM 1095 O O . GLU B 1 68 ? -3.971 5.246 -4.707 1 92 68 GLU B O 1
ATOM 1100 N N . VAL B 1 69 ? -4.48 3.17 -5.355 1 92.44 69 VAL B N 1
ATOM 1101 C CA . VAL B 1 69 ? -3.15 2.646 -5.066 1 92.44 69 VAL B CA 1
ATOM 1102 C C . VAL B 1 69 ? -2.65 1.825 -6.254 1 92.44 69 VAL B C 1
ATOM 1104 O O . VAL B 1 69 ? -3.377 0.981 -6.781 1 92.44 69 VAL B O 1
ATOM 1107 N N . GLU B 1 70 ? -1.419 2.102 -6.723 1 91.94 70 GLU B N 1
ATOM 1108 C CA . GLU B 1 70 ? -0.773 1.325 -7.777 1 91.94 70 GLU B CA 1
ATOM 1109 C C . GLU B 1 70 ? 0.491 0.642 -7.262 1 91.94 70 GLU B C 1
ATOM 1111 O O . GLU B 1 70 ? 1.3 1.262 -6.57 1 91.94 70 GLU B O 1
ATOM 1116 N N . VAL B 1 71 ? 0.595 -0.603 -7.594 1 91.25 71 VAL B N 1
ATOM 1117 C CA . VAL B 1 71 ? 1.768 -1.377 -7.203 1 91.25 71 VAL B CA 1
ATOM 1118 C C . VAL B 1 71 ? 2.494 -1.882 -8.445 1 91.25 71 VAL B C 1
ATOM 1120 O O . VAL B 1 71 ? 1.877 -2.477 -9.336 1 91.25 71 VAL B O 1
ATOM 1123 N N . TYR B 1 72 ? 3.748 -1.604 -8.477 1 87.69 72 TYR B N 1
ATOM 1124 C CA . TYR B 1 72 ? 4.602 -2.053 -9.57 1 87.69 72 TYR B CA 1
ATOM 1125 C C . TYR B 1 72 ? 5.504 -3.197 -9.125 1 87.69 72 TYR B C 1
ATOM 1127 O O . TYR B 1 72 ? 6.172 -3.104 -8.094 1 87.69 72 TYR B O 1
ATOM 1135 N N . GLY B 1 73 ? 5.324 -4.215 -9.844 1 83.44 73 GLY B N 1
ATOM 1136 C CA . GLY B 1 73 ? 6.156 -5.371 -9.555 1 83.44 73 GLY B CA 1
ATOM 1137 C C . GLY B 1 73 ? 7.012 -5.801 -10.734 1 83.44 73 GLY B C 1
ATOM 1138 O O . GLY B 1 73 ? 6.902 -5.238 -11.828 1 83.44 73 GLY B O 1
ATOM 1139 N N . TYR B 1 74 ? 7.984 -6.766 -10.43 1 70.19 74 TYR B N 1
ATOM 1140 C CA . TYR B 1 74 ? 8.789 -7.391 -11.477 1 70.19 74 TYR B CA 1
ATOM 1141 C C . TYR B 1 74 ? 8.773 -8.914 -11.336 1 70.19 74 TYR B C 1
ATOM 1143 O O . TYR B 1 74 ? 8.562 -9.438 -10.242 1 70.19 74 TYR B O 1
#

Nearest PDB structures (foldseek):
  6a48-assembly1_A  TM=5.833E-01  e=1.860E+00  Mus musculus
  8ayr-assembly2_B  TM=5.788E-01  e=3.685E+00  Akkermansia muciniphila
  3jxs-assembly3_C  TM=2.923E-01  e=9.961E+00  Rhodothermus marinus
  6a48-assembly1_A  TM=5.832E-01  e=1.860E+00  Mus musculus
  8ayr-assembly2_B  TM=5.794E-01  e=3.685E+00  Akkermansia muciniphila

InterPro domains:
  IPR008979 Galactose-binding-like doma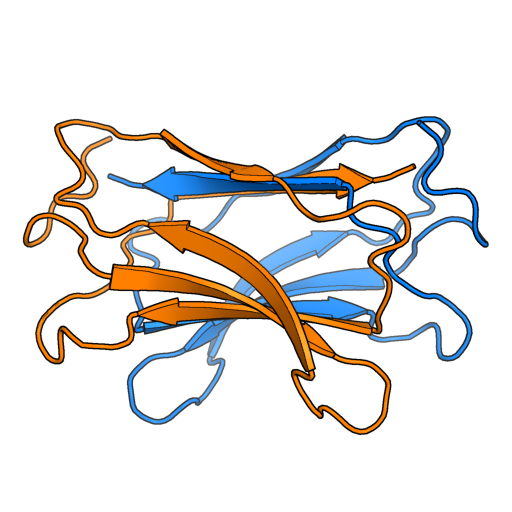in superfamily [SSF49785] (5-74)

pLDDT: mean 83.89, std 14.58, range [29.33, 96.75]

Secondary structure (DSSP, 8-state):
----SS----EEEEEE-TT----EEEEEE-S---SSPEEEEEPPTT-EESEEEEEE-S-TT--EEEEEEEEEE-/----SS----EEEEEE-TT----EEEEEE-S---SSPEEEEEEEEEEEESEEEEEE-S-TT--EEEEEEEEEE-

Foldseek 3Di:
DFLPDPFQAWKWKFAAAPVPPRPFTQDIGGDRHDGPDDDDTGGDPPDDHDDMDIDRPPDPPRDGDDDDDDDDDD/DFLPDPFQAWKWKFAAAPVP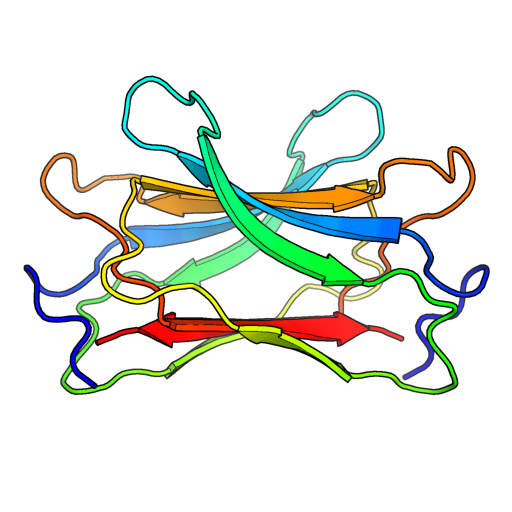PRPFTQDIGGDRHDGPDDDDTGGDPPDDHDDMDIDRPPDPPRDGDDDDDDDDDD